Protein AF-A0A3E0BUY8-F1 (afdb_m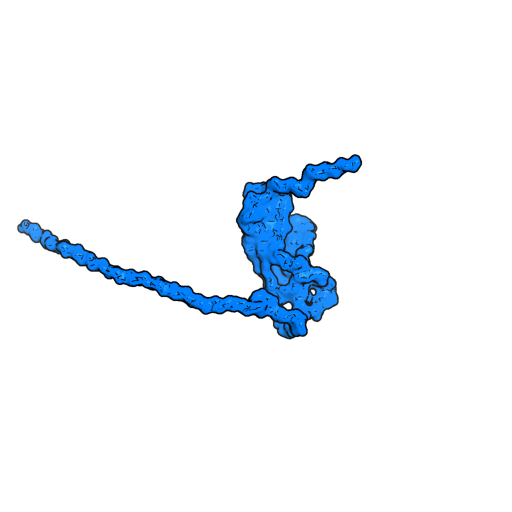onomer_lite)

Radius of gyration: 27.46 Å; chains: 1; bounding box: 89×68×58 Å

Structure (mmCIF, N/CA/C/O backbone):
data_AF-A0A3E0BUY8-F1
#
_entry.id   AF-A0A3E0BUY8-F1
#
loop_
_atom_site.group_PDB
_atom_site.id
_atom_site.type_symbol
_atom_site.label_atom_id
_atom_site.label_alt_id
_atom_site.label_comp_id
_atom_site.label_asym_id
_atom_site.label_entity_id
_atom_site.label_seq_id
_atom_site.pdbx_PDB_ins_code
_atom_site.Cartn_x
_atom_site.Cartn_y
_atom_site.Cartn_z
_atom_site.occupancy
_atom_site.B_iso_or_equiv
_atom_site.auth_seq_id
_atom_site.auth_comp_id
_atom_site.auth_asym_id
_atom_site.auth_atom_id
_atom_site.pdbx_PDB_model_num
ATOM 1 N N . MET A 1 1 ? 69.694 -52.388 9.811 1.00 36.94 1 MET A N 1
ATOM 2 C CA . MET A 1 1 ? 68.953 -51.240 9.252 1.00 36.94 1 MET A CA 1
ATOM 3 C C . MET A 1 1 ? 67.701 -51.808 8.611 1.00 36.94 1 MET A C 1
ATOM 5 O O . MET A 1 1 ? 67.818 -52.485 7.602 1.00 36.94 1 MET A O 1
ATOM 9 N N . ASP A 1 2 ? 66.617 -51.944 9.376 1.00 44.81 2 ASP A N 1
ATOM 10 C CA . ASP A 1 2 ? 65.547 -50.940 9.627 1.00 44.81 2 ASP A CA 1
ATOM 11 C C . ASP A 1 2 ? 64.318 -51.313 8.777 1.00 44.81 2 ASP A C 1
ATOM 13 O O . ASP A 1 2 ? 64.325 -51.128 7.569 1.00 44.81 2 ASP A O 1
ATOM 17 N N . ILE A 1 3 ? 63.408 -52.162 9.277 1.00 44.28 3 ILE A N 1
ATOM 18 C CA . ILE A 1 3 ? 62.171 -51.862 10.041 1.00 44.28 3 ILE A CA 1
ATOM 19 C C . ILE A 1 3 ? 61.278 -50.803 9.363 1.00 44.28 3 ILE A C 1
ATOM 21 O O . ILE A 1 3 ? 61.621 -49.623 9.374 1.00 44.28 3 ILE A O 1
ATOM 25 N N . LYS A 1 4 ? 60.078 -51.219 8.906 1.00 38.75 4 LYS A N 1
ATOM 26 C CA . LYS A 1 4 ? 58.732 -50.743 9.350 1.00 38.75 4 LYS A CA 1
ATOM 27 C C . LYS A 1 4 ? 57.611 -51.345 8.469 1.00 38.75 4 LYS A C 1
ATOM 29 O O . LYS A 1 4 ? 57.604 -51.136 7.266 1.00 38.75 4 LYS A O 1
ATOM 34 N N . HIS A 1 5 ? 56.852 -52.316 9.003 1.00 39.84 5 HIS A N 1
ATOM 35 C CA . HIS 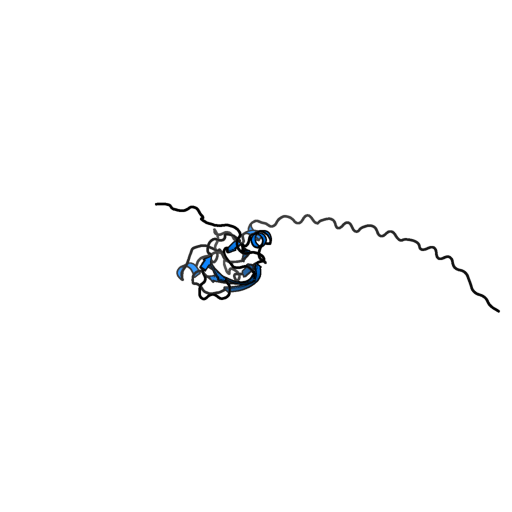A 1 5 ? 55.455 -52.211 9.505 1.00 39.84 5 HIS A CA 1
ATOM 36 C C . HIS A 1 5 ? 54.436 -51.847 8.403 1.00 39.84 5 HIS A C 1
ATOM 38 O O . HIS A 1 5 ? 54.457 -50.742 7.884 1.00 39.84 5 HIS A O 1
ATOM 44 N N . LEU A 1 6 ? 53.665 -52.814 7.885 1.00 45.22 6 LEU A N 1
ATOM 45 C CA . LEU A 1 6 ? 52.342 -53.252 8.378 1.00 45.22 6 LEU A CA 1
ATOM 46 C C . LEU A 1 6 ? 51.338 -52.094 8.497 1.00 45.22 6 LEU A C 1
ATOM 48 O O . LEU A 1 6 ? 51.542 -51.211 9.318 1.00 45.22 6 LEU A O 1
ATOM 52 N N . MET A 1 7 ? 50.238 -52.161 7.736 1.00 36.31 7 MET A N 1
ATOM 53 C CA . MET A 1 7 ? 48.847 -52.167 8.231 1.00 36.31 7 MET A CA 1
ATOM 54 C C . MET A 1 7 ? 47.870 -51.986 7.057 1.00 36.31 7 MET A C 1
ATOM 56 O O . MET A 1 7 ? 47.795 -50.930 6.437 1.00 36.31 7 MET A O 1
ATOM 60 N N . VAL A 1 8 ? 47.101 -53.038 6.768 1.00 42.03 8 VAL A N 1
ATOM 61 C CA . VAL A 1 8 ? 45.884 -52.969 5.952 1.00 42.03 8 VAL A CA 1
ATOM 62 C C . VAL A 1 8 ? 44.790 -52.398 6.851 1.00 42.03 8 VAL A C 1
ATO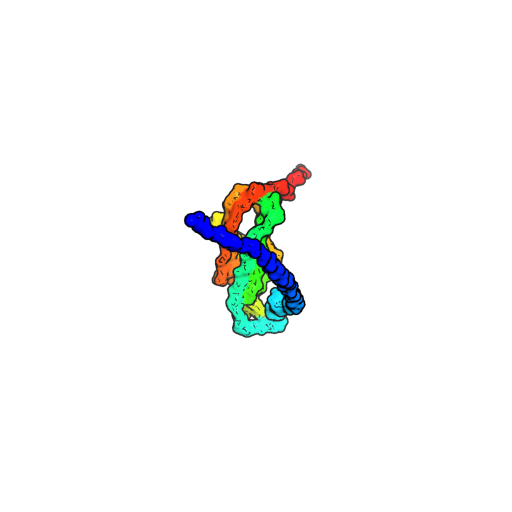M 64 O O . VAL A 1 8 ? 44.411 -53.035 7.832 1.00 42.03 8 VAL A O 1
ATOM 67 N N . ALA A 1 9 ? 44.311 -51.192 6.554 1.00 40.84 9 ALA A N 1
ATOM 68 C CA . ALA A 1 9 ? 43.182 -50.589 7.250 1.00 40.84 9 ALA A CA 1
ATOM 69 C C . ALA A 1 9 ? 41.888 -50.909 6.488 1.00 40.84 9 ALA A C 1
ATOM 71 O O . ALA A 1 9 ? 41.592 -50.315 5.454 1.00 40.84 9 ALA A O 1
ATOM 72 N N . THR A 1 10 ? 41.113 -51.867 6.991 1.00 48.88 10 THR A N 1
ATOM 73 C CA . THR A 1 10 ? 39.717 -52.075 6.593 1.00 48.88 10 THR A CA 1
ATOM 74 C C . THR A 1 10 ? 38.863 -50.954 7.183 1.00 48.88 10 THR A C 1
ATOM 76 O O . THR A 1 10 ? 38.664 -50.901 8.395 1.00 48.88 10 THR A O 1
ATOM 79 N N . ALA A 1 11 ? 38.374 -50.046 6.337 1.00 46.06 11 ALA A N 1
ATOM 80 C CA . ALA A 1 11 ? 37.422 -49.015 6.733 1.00 46.06 11 ALA A CA 1
ATOM 81 C C . ALA A 1 11 ? 36.001 -49.602 6.761 1.00 46.06 11 ALA A C 1
ATOM 83 O O . ALA A 1 11 ? 35.428 -49.933 5.723 1.00 46.06 11 ALA A O 1
ATOM 84 N N . THR A 1 12 ? 35.435 -49.744 7.957 1.00 48.31 12 THR A N 1
ATOM 85 C CA . THR A 1 12 ? 34.037 -50.131 8.163 1.00 48.31 12 THR A CA 1
ATOM 86 C C . THR A 1 12 ? 33.139 -48.936 7.846 1.00 48.31 12 THR A C 1
ATOM 88 O O . THR A 1 12 ? 33.185 -47.920 8.538 1.00 48.31 12 THR A O 1
ATOM 91 N N . VAL A 1 13 ? 32.319 -49.036 6.799 1.00 53.41 13 VAL A N 1
ATOM 92 C CA . VAL A 1 13 ? 31.323 -48.011 6.457 1.00 53.41 13 VAL A CA 1
ATOM 93 C C . VAL A 1 13 ? 30.125 -48.169 7.398 1.00 53.41 13 VAL A C 1
ATOM 95 O O . VAL A 1 13 ? 29.367 -49.130 7.291 1.00 53.41 13 VAL A O 1
ATOM 98 N N . LEU A 1 14 ? 29.959 -47.244 8.346 1.00 50.75 14 LEU A N 1
ATOM 99 C CA . LEU A 1 14 ? 28.754 -47.144 9.173 1.00 50.75 14 LEU A CA 1
ATOM 100 C C . LEU A 1 14 ? 27.635 -46.497 8.346 1.00 50.75 14 LEU A C 1
ATOM 102 O O . LEU A 1 14 ? 27.659 -45.301 8.066 1.00 50.75 14 LEU A O 1
ATOM 106 N N . SER A 1 15 ? 26.657 -47.309 7.947 1.00 54.34 15 SER A N 1
ATOM 107 C CA . SER A 1 15 ? 25.402 -46.866 7.333 1.00 54.34 15 SER A CA 1
ATOM 108 C C . SER A 1 15 ? 24.575 -46.079 8.354 1.00 54.34 15 SER A C 1
ATOM 110 O O . SER A 1 15 ? 23.947 -46.671 9.231 1.00 54.34 15 SER A O 1
ATOM 112 N N . VAL A 1 16 ? 24.549 -44.753 8.231 1.00 67.44 16 VAL A N 1
ATOM 113 C CA . VAL A 1 16 ? 23.602 -43.901 8.962 1.00 67.44 16 VAL A CA 1
ATOM 114 C C . VAL A 1 16 ? 22.240 -44.018 8.264 1.00 67.44 16 VAL A C 1
ATOM 116 O O . VAL A 1 16 ? 22.167 -43.735 7.066 1.00 67.44 16 VAL A O 1
ATOM 119 N N . PRO A 1 17 ? 21.165 -44.458 8.942 1.00 59.66 17 PRO A N 1
ATOM 120 C CA . PRO A 1 17 ? 19.850 -44.506 8.319 1.00 59.66 17 PRO A CA 1
ATOM 121 C C . PRO A 1 17 ? 19.384 -43.079 7.988 1.00 59.66 17 PRO A C 1
ATOM 123 O O . PRO A 1 17 ? 19.664 -42.151 8.753 1.00 59.66 17 PRO A O 1
ATOM 126 N N . PRO A 1 18 ? 18.671 -42.875 6.868 1.00 62.62 18 PRO A N 1
ATOM 127 C CA . PRO A 1 18 ? 18.093 -41.579 6.559 1.00 62.62 18 PRO A CA 1
ATOM 128 C C . PRO A 1 18 ? 17.097 -41.204 7.660 1.00 62.62 18 PRO A C 1
ATOM 130 O O . PRO A 1 18 ? 16.161 -41.947 7.954 1.00 62.62 18 PRO A O 1
ATOM 133 N N . PHE A 1 19 ? 17.308 -40.043 8.277 1.00 62.09 19 PHE A N 1
ATOM 134 C CA . PHE A 1 19 ? 16.335 -39.425 9.166 1.00 62.09 19 PHE A CA 1
ATOM 135 C C . PHE A 1 19 ? 15.138 -38.995 8.311 1.00 62.09 19 PHE A C 1
ATOM 137 O O . PHE A 1 19 ? 15.134 -37.920 7.714 1.00 62.09 19 PHE A O 1
ATOM 144 N N . THR A 1 20 ? 14.137 -39.863 8.181 1.00 58.59 20 THR A N 1
ATOM 145 C CA . THR A 1 20 ? 12.852 -39.495 7.589 1.00 58.59 20 THR A CA 1
ATOM 146 C C . THR A 1 20 ? 12.141 -38.582 8.578 1.00 58.59 20 THR A C 1
ATOM 148 O O . THR A 1 20 ? 11.503 -39.052 9.521 1.00 58.59 20 THR A O 1
ATOM 151 N N . ALA A 1 21 ? 12.283 -37.269 8.398 1.00 62.41 21 ALA A N 1
ATOM 152 C CA . ALA A 1 21 ? 11.431 -36.308 9.076 1.00 62.41 21 ALA A CA 1
ATOM 153 C C . ALA A 1 21 ? 9.987 -36.566 8.620 1.00 62.41 21 ALA A C 1
ATO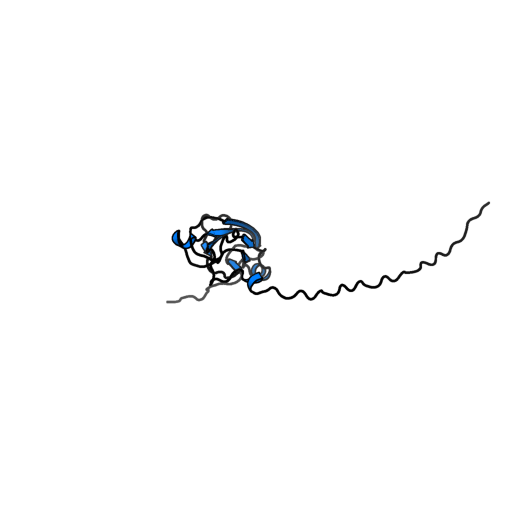M 155 O O . ALA A 1 21 ? 9.631 -36.299 7.473 1.00 62.41 21 ALA A O 1
ATOM 156 N N . SER A 1 22 ? 9.173 -37.143 9.505 1.00 64.19 22 SER A N 1
ATOM 157 C CA . SER A 1 22 ? 7.726 -37.202 9.319 1.00 64.19 22 SER A CA 1
ATOM 158 C C . SER A 1 22 ? 7.234 -35.766 9.195 1.00 64.19 22 SER A C 1
ATOM 160 O O . SER A 1 22 ? 7.442 -34.974 10.116 1.00 64.19 22 SER A O 1
ATOM 162 N N . ALA A 1 23 ? 6.611 -35.417 8.069 1.00 65.00 23 ALA A N 1
ATOM 163 C CA . ALA A 1 23 ? 5.871 -34.171 7.968 1.00 65.00 23 ALA A CA 1
ATOM 164 C C . ALA A 1 23 ? 4.824 -34.189 9.088 1.00 65.00 23 ALA A C 1
ATOM 166 O O . ALA A 1 23 ? 3.963 -35.065 9.124 1.00 65.00 23 ALA A O 1
ATOM 167 N N . ALA A 1 24 ? 4.968 -33.305 10.072 1.00 62.44 24 ALA A N 1
ATOM 168 C CA . ALA A 1 24 ? 3.916 -33.097 11.047 1.00 62.44 24 ALA A CA 1
ATOM 169 C C . ALA A 1 24 ? 2.704 -32.554 10.281 1.00 62.44 24 ALA A C 1
ATOM 171 O O . ALA A 1 24 ? 2.834 -31.546 9.584 1.00 62.44 24 ALA A O 1
ATOM 172 N N . ASP A 1 25 ? 1.553 -33.216 10.395 1.00 69.12 25 ASP A N 1
ATOM 173 C CA . ASP A 1 25 ? 0.280 -32.700 9.895 1.00 69.12 25 ASP A CA 1
ATOM 174 C C . ASP A 1 25 ? -0.068 -31.420 10.669 1.00 69.12 25 ASP A C 1
ATOM 176 O O . ASP A 1 25 ? -0.688 -31.444 11.734 1.00 69.12 25 ASP A O 1
ATOM 180 N N . VAL A 1 26 ? 0.384 -30.273 10.161 1.00 80.88 26 VAL A N 1
ATOM 181 C CA . VAL A 1 26 ? -0.028 -28.966 10.669 1.00 80.88 26 VAL A CA 1
ATOM 182 C C . VAL A 1 26 ? -1.443 -28.724 10.161 1.00 80.88 26 VAL A C 1
ATOM 184 O O . VAL A 1 26 ? -1.662 -28.567 8.960 1.00 80.88 26 VAL A O 1
ATOM 187 N N . ALA A 1 27 ? -2.412 -28.704 11.077 1.00 86.06 27 ALA A N 1
ATOM 188 C CA . ALA A 1 27 ? -3.786 -28.349 10.744 1.00 86.06 27 ALA A CA 1
ATOM 189 C C . ALA A 1 27 ? -3.822 -26.986 10.021 1.00 86.06 27 ALA A C 1
ATOM 191 O O . ALA A 1 27 ? -3.097 -26.066 10.421 1.00 86.06 27 ALA A O 1
ATOM 192 N N . PRO A 1 28 ? -4.656 -26.826 8.976 1.00 90.62 28 PRO A N 1
ATOM 193 C CA . PRO A 1 28 ? -4.731 -25.572 8.245 1.00 90.62 28 PRO A CA 1
ATOM 194 C C . PRO A 1 28 ? -5.155 -24.425 9.178 1.00 90.62 28 PRO A C 1
ATOM 196 O O . PRO A 1 28 ? -5.905 -24.640 10.139 1.00 90.62 28 PRO A O 1
ATOM 199 N N . PRO A 1 29 ? -4.701 -23.190 8.911 1.00 92.88 29 PRO A N 1
ATOM 200 C CA . PRO A 1 29 ? -5.042 -22.044 9.739 1.00 92.88 29 PRO A CA 1
ATOM 201 C C . PRO A 1 29 ? -6.556 -21.795 9.743 1.00 92.88 29 PRO A C 1
ATOM 203 O O . PRO A 1 29 ? -7.233 -21.899 8.721 1.00 92.88 29 PRO A O 1
ATOM 206 N N . SER A 1 30 ? -7.096 -21.435 10.910 1.00 93.38 30 SER A N 1
ATOM 207 C CA . SER A 1 30 ? -8.521 -21.110 11.047 1.00 93.38 30 SER A CA 1
ATOM 208 C C . SER A 1 30 ? -8.911 -19.858 10.251 1.00 93.38 30 SER A C 1
ATOM 210 O O . SER A 1 30 ? -8.086 -18.974 10.009 1.00 93.38 30 SER A O 1
ATOM 212 N N . ALA A 1 31 ? -10.204 -19.707 9.945 1.00 90.81 31 ALA A N 1
ATOM 213 C CA . ALA A 1 31 ? -10.723 -18.492 9.314 1.00 90.81 31 ALA A CA 1
ATOM 214 C C . ALA A 1 31 ? -10.361 -17.222 10.104 1.00 90.81 31 ALA A C 1
ATOM 216 O O . ALA A 1 31 ? -9.989 -16.223 9.502 1.00 90.81 31 ALA A O 1
ATOM 217 N N . LYS A 1 32 ? -10.388 -17.271 11.444 1.00 89.31 32 LYS A N 1
ATOM 218 C CA . LYS A 1 32 ? -9.965 -16.155 12.306 1.00 89.31 32 LYS A CA 1
ATOM 219 C C . LYS A 1 32 ? -8.471 -15.850 12.173 1.00 89.31 32 LYS A C 1
ATOM 221 O O . LYS A 1 32 ? -8.092 -14.687 12.216 1.00 89.31 32 LYS A O 1
ATOM 226 N N . ALA A 1 33 ? -7.628 -16.870 12.012 1.00 88.19 33 ALA A N 1
ATOM 227 C CA . ALA A 1 33 ? -6.191 -16.675 11.827 1.00 88.19 33 ALA A CA 1
ATOM 228 C C . ALA A 1 33 ? -5.869 -15.996 10.486 1.00 88.19 33 ALA A C 1
ATOM 230 O O . ALA A 1 33 ? -4.934 -15.208 10.420 1.00 88.19 33 ALA A O 1
ATOM 231 N N . ILE A 1 34 ? -6.663 -16.262 9.443 1.00 88.31 34 ILE A N 1
ATOM 232 C CA . ILE A 1 34 ? -6.473 -15.669 8.110 1.00 88.31 34 ILE A CA 1
ATOM 233 C C . ILE A 1 34 ? -7.168 -14.313 7.969 1.00 88.31 34 ILE A C 1
ATOM 235 O O . ILE A 1 34 ? -6.593 -13.362 7.452 1.00 88.31 34 ILE A O 1
ATOM 239 N N . ARG A 1 35 ? -8.424 -14.214 8.409 1.00 85.69 35 ARG A N 1
ATOM 240 C CA . ARG A 1 35 ? -9.274 -13.034 8.208 1.00 85.69 35 ARG A CA 1
ATOM 241 C C . ARG A 1 35 ? -9.230 -12.058 9.380 1.00 85.69 35 ARG A C 1
ATOM 243 O O . ARG A 1 35 ? -9.705 -10.938 9.229 1.00 85.69 35 ARG A O 1
ATOM 250 N N . GLY A 1 36 ? -8.713 -12.440 10.544 1.00 87.06 36 GLY A N 1
ATOM 251 C CA . GLY A 1 36 ? -8.813 -11.649 11.774 1.00 87.06 36 GLY A CA 1
ATOM 252 C C . GLY A 1 36 ? -10.194 -11.731 12.441 1.00 87.06 36 GLY A C 1
ATOM 253 O O . GLY A 1 36 ? -10.957 -12.675 12.226 1.00 87.06 36 GLY A O 1
ATOM 254 N N . ALA A 1 37 ? -10.514 -10.746 13.285 1.00 87.62 37 ALA A N 1
ATOM 255 C CA . ALA A 1 37 ? -11.786 -10.679 14.010 1.00 87.62 37 ALA A CA 1
ATOM 256 C C . ALA A 1 37 ? -12.996 -10.444 13.081 1.00 87.62 37 ALA A C 1
ATOM 258 O O . ALA A 1 37 ? -12.882 -9.774 12.054 1.00 87.62 37 ALA A O 1
ATOM 259 N N . SER A 1 38 ? -14.158 -10.989 13.456 1.00 88.75 38 SER A N 1
ATOM 260 C CA . SER A 1 38 ? -15.418 -10.800 12.723 1.00 88.75 38 SER A CA 1
ATOM 261 C C . SER A 1 38 ? -15.850 -9.332 12.728 1.00 88.75 38 SER A C 1
ATOM 263 O O . SER A 1 38 ? -15.718 -8.666 13.746 1.00 88.75 38 SER A O 1
ATOM 265 N N . THR A 1 39 ? -16.421 -8.845 11.626 1.00 89.69 39 THR A N 1
ATOM 266 C CA . THR A 1 39 ? -16.977 -7.483 11.536 1.00 89.69 39 THR A CA 1
ATOM 267 C C . THR A 1 39 ? -18.301 -7.312 12.283 1.00 89.69 39 THR A C 1
ATOM 269 O O . THR A 1 39 ? -18.749 -6.187 12.464 1.00 89.69 39 THR A O 1
ATOM 272 N N . TYR A 1 40 ? -18.936 -8.401 12.726 1.00 92.56 40 TYR A N 1
ATOM 273 C CA . TYR A 1 40 ? -20.195 -8.345 13.483 1.00 92.56 40 TYR A CA 1
ATOM 274 C C . TYR A 1 40 ? -20.020 -7.979 14.959 1.00 92.56 40 TYR A C 1
ATOM 276 O O . TYR A 1 40 ? -21.012 -7.753 15.647 1.00 92.56 40 TYR A O 1
ATOM 284 N N . VAL A 1 41 ? -18.785 -7.976 15.462 1.00 92.06 41 VAL A N 1
ATOM 285 C CA . VAL A 1 41 ? -18.479 -7.710 16.868 1.00 92.06 41 VAL A CA 1
ATOM 286 C C . VAL A 1 41 ? -17.391 -6.653 16.923 1.00 92.06 41 VAL A C 1
ATOM 288 O O . VAL A 1 41 ? -16.379 -6.765 16.233 1.00 92.06 41 VAL A O 1
ATOM 291 N N . GLU A 1 42 ? -17.604 -5.637 17.751 1.00 94.25 42 GLU A N 1
ATOM 292 C CA . GLU A 1 42 ? -16.599 -4.619 18.024 1.00 94.25 42 GLU A CA 1
ATOM 293 C C . GLU A 1 42 ? -15.312 -5.260 18.567 1.00 94.25 42 GLU A C 1
ATOM 295 O O . GLU A 1 42 ? -15.333 -6.117 19.452 1.00 94.25 42 GLU A O 1
ATOM 300 N N . VAL A 1 43 ? -14.175 -4.845 18.014 1.00 94.38 43 VAL A N 1
ATOM 301 C CA . VAL A 1 43 ? -12.850 -5.254 18.479 1.00 94.38 43 VAL A CA 1
ATOM 302 C C . VAL A 1 43 ? -12.362 -4.242 19.505 1.00 94.38 43 VAL A C 1
ATOM 304 O O . VAL A 1 43 ? -11.773 -3.214 19.167 1.00 94.38 43 VAL A O 1
ATOM 307 N N . GLU A 1 44 ? -12.611 -4.535 20.776 1.00 92.19 44 GLU A N 1
ATOM 308 C CA . GLU A 1 44 ? -12.076 -3.742 21.878 1.00 92.19 44 GLU A CA 1
ATOM 309 C C . GLU A 1 44 ? -10.544 -3.823 21.912 1.00 92.19 44 GLU A C 1
ATOM 311 O O . GLU A 1 44 ? -9.960 -4.899 21.766 1.00 92.19 44 GLU A O 1
ATOM 316 N N . ASN A 1 45 ? -9.884 -2.681 22.138 1.00 91.94 45 ASN A N 1
ATOM 317 C CA . ASN A 1 45 ? -8.421 -2.578 22.208 1.00 91.94 45 ASN A CA 1
ATOM 318 C C . ASN A 1 45 ? -7.710 -3.204 20.993 1.00 91.94 45 ASN A C 1
ATOM 320 O O . ASN A 1 45 ? -6.683 -3.870 21.142 1.00 91.94 45 ASN A O 1
ATOM 324 N N . GLU A 1 46 ? -8.266 -2.998 19.791 1.00 93.88 46 GLU A N 1
ATOM 325 C CA . GLU A 1 46 ? -7.709 -3.544 18.554 1.00 93.88 46 GLU A CA 1
ATOM 326 C C . GLU A 1 46 ? -6.207 -3.220 18.431 1.00 93.88 46 GLU A C 1
ATOM 328 O O . GLU A 1 46 ? -5.831 -2.038 18.527 1.00 93.88 46 GLU A O 1
ATOM 333 N N . PRO A 1 47 ? -5.343 -4.232 18.198 1.00 94.75 47 PRO A N 1
ATOM 334 C CA . PRO A 1 47 ? -3.906 -4.019 18.105 1.00 94.75 47 PRO A CA 1
ATOM 335 C C . PRO A 1 47 ? -3.521 -3.000 17.015 1.00 94.75 47 PRO A C 1
ATOM 337 O O . PRO A 1 47 ? -4.327 -2.655 16.142 1.00 94.75 47 PRO A O 1
ATOM 340 N N . PRO A 1 48 ? -2.278 -2.490 17.030 1.00 96.44 48 PRO A N 1
ATOM 341 C CA . PRO A 1 48 ? -1.809 -1.584 15.989 1.00 96.44 48 PRO A CA 1
ATOM 342 C C . PRO A 1 48 ? -1.915 -2.215 14.589 1.00 96.44 48 PRO A C 1
ATOM 344 O O . PRO A 1 48 ? -1.632 -3.414 14.450 1.00 96.44 48 PRO A O 1
ATOM 347 N N . PRO A 1 49 ? -2.289 -1.438 13.553 1.00 97.38 49 PRO A N 1
ATOM 348 C CA . PRO A 1 49 ? -2.294 -1.924 12.182 1.00 97.38 49 PRO A CA 1
ATOM 349 C C . PRO A 1 49 ? -0.882 -2.298 11.751 1.00 97.38 49 PRO A C 1
ATOM 351 O O . PRO A 1 49 ? 0.079 -1.652 12.175 1.00 97.38 49 PRO A O 1
ATOM 354 N N . LYS A 1 50 ? -0.759 -3.316 10.903 1.00 97.44 50 LYS A N 1
ATOM 355 C CA . LYS A 1 50 ? 0.525 -3.708 10.313 1.00 97.44 50 LYS A CA 1
ATOM 356 C C . LYS A 1 50 ? 0.383 -3.914 8.823 1.00 97.44 50 LYS A C 1
ATOM 358 O O . LYS A 1 50 ? -0.580 -4.542 8.386 1.00 97.44 50 LYS A O 1
ATOM 363 N N . LEU A 1 51 ? 1.371 -3.442 8.079 1.00 98.44 51 LEU A N 1
ATOM 364 C CA . LEU A 1 51 ? 1.488 -3.624 6.643 1.00 98.44 51 LEU A CA 1
ATOM 365 C C . LEU A 1 51 ? 2.610 -4.616 6.329 1.00 98.44 51 LEU A C 1
ATOM 367 O O . LEU A 1 51 ? 3.759 -4.433 6.734 1.00 98.44 51 LEU A O 1
ATOM 371 N N . PHE A 1 52 ? 2.284 -5.634 5.542 1.00 98.12 52 PHE A N 1
ATOM 372 C CA . PHE A 1 52 ? 3.251 -6.550 4.948 1.00 98.12 52 PHE A CA 1
ATOM 373 C C . PHE A 1 52 ? 3.176 -6.399 3.435 1.00 98.12 52 PHE A C 1
ATOM 375 O O . PHE A 1 52 ? 2.079 -6.355 2.880 1.00 98.12 52 PHE A O 1
ATOM 382 N N . VAL A 1 53 ? 4.338 -6.298 2.800 1.00 98.50 53 VAL A N 1
ATOM 383 C CA . VAL A 1 53 ? 4.484 -6.167 1.350 1.00 98.50 53 VAL A CA 1
ATOM 384 C C . VAL A 1 53 ? 5.595 -7.100 0.905 1.00 98.50 53 VAL A C 1
ATOM 386 O O . VAL A 1 53 ? 6.638 -7.167 1.562 1.00 98.50 53 VAL A O 1
ATOM 389 N N . ASP A 1 54 ? 5.356 -7.808 -0.187 1.00 98.62 54 ASP A N 1
ATOM 390 C CA . ASP A 1 54 ? 6.321 -8.734 -0.763 1.00 98.62 54 ASP A CA 1
ATOM 391 C C . ASP A 1 54 ? 7.109 -8.067 -1.902 1.00 98.62 54 ASP A C 1
ATOM 393 O O . ASP A 1 54 ? 6.878 -6.911 -2.271 1.00 98.62 54 ASP A O 1
ATOM 397 N N . ALA A 1 55 ? 8.087 -8.788 -2.453 1.00 98.56 55 ALA A N 1
ATOM 398 C CA . ALA A 1 55 ? 8.714 -8.385 -3.707 1.00 98.56 55 ALA A CA 1
ATOM 399 C C . ALA A 1 55 ? 7.703 -8.496 -4.869 1.00 98.56 55 ALA A C 1
ATOM 401 O O . ALA A 1 55 ? 6.742 -9.265 -4.763 1.00 98.56 55 ALA A O 1
ATOM 402 N N . PRO A 1 56 ? 7.907 -7.775 -5.988 1.00 98.56 56 PRO A N 1
ATOM 403 C CA . PRO A 1 56 ? 7.038 -7.929 -7.143 1.00 98.56 56 PRO A CA 1
ATOM 404 C C . PRO A 1 56 ? 7.055 -9.361 -7.687 1.00 98.56 56 PRO A C 1
ATOM 406 O O . PRO A 1 56 ? 8.109 -10.004 -7.727 1.00 98.56 56 PRO A O 1
ATOM 409 N N . LEU A 1 57 ? 5.898 -9.836 -8.143 1.00 98.44 57 LEU A N 1
ATOM 410 C CA . LEU A 1 57 ? 5.748 -11.158 -8.740 1.00 98.44 57 LEU A CA 1
ATOM 411 C C . LEU A 1 57 ? 6.564 -11.261 -10.044 1.00 98.44 57 LEU A C 1
ATOM 413 O O . LEU A 1 57 ? 6.404 -10.405 -10.926 1.00 98.44 57 LEU A O 1
ATOM 417 N N . PRO A 1 58 ? 7.408 -12.299 -10.210 1.00 97.81 58 PRO A N 1
ATOM 418 C CA . PRO A 1 58 ? 8.192 -12.502 -11.428 1.00 97.81 58 PRO A CA 1
ATOM 419 C C . PRO A 1 58 ? 7.346 -12.565 -12.706 1.00 97.81 58 PRO A C 1
ATOM 421 O O . PRO A 1 58 ? 7.789 -12.105 -13.756 1.00 97.81 58 PRO A O 1
ATOM 424 N N . GLU A 1 59 ? 6.129 -13.106 -12.615 1.00 96.12 59 GLU A N 1
ATOM 425 C CA . GLU A 1 59 ? 5.191 -13.261 -13.727 1.00 96.12 59 GLU A CA 1
ATOM 426 C C . GLU A 1 59 ? 4.787 -11.911 -14.324 1.00 96.12 59 GLU A C 1
ATOM 428 O O . GLU A 1 59 ? 4.758 -11.766 -15.544 1.00 96.12 59 GLU A O 1
ATOM 433 N N . GLY A 1 60 ? 4.528 -10.911 -13.474 1.00 96.44 60 GLY A N 1
ATOM 434 C CA . GLY A 1 60 ? 4.241 -9.550 -13.922 1.00 96.44 60 GLY A CA 1
ATOM 435 C C . GLY A 1 60 ? 5.482 -8.899 -14.527 1.00 96.44 60 GLY A C 1
ATOM 436 O O . GLY A 1 60 ? 5.432 -8.353 -15.633 1.00 96.44 60 GLY A O 1
ATOM 437 N N . LEU A 1 61 ? 6.627 -9.002 -13.837 1.00 97.25 61 LEU A N 1
ATOM 438 C CA . LEU A 1 61 ? 7.870 -8.368 -14.287 1.00 97.25 61 LEU A CA 1
ATOM 439 C C . LEU A 1 61 ? 8.289 -8.854 -15.682 1.00 97.25 61 LEU A C 1
ATOM 441 O O . LEU A 1 61 ? 8.805 -8.066 -16.474 1.00 97.25 61 LEU A O 1
ATOM 445 N N . ALA A 1 62 ? 8.037 -10.127 -16.001 1.00 96.00 62 ALA A N 1
ATOM 446 C CA . ALA A 1 62 ? 8.335 -10.726 -17.300 1.00 96.00 62 ALA A CA 1
ATOM 447 C C . ALA A 1 62 ? 7.564 -10.091 -18.476 1.00 96.00 62 ALA A C 1
ATOM 449 O O . ALA A 1 62 ? 8.017 -10.193 -19.616 1.00 96.00 62 ALA A O 1
ATOM 450 N N . ILE A 1 63 ? 6.435 -9.424 -18.210 1.00 95.19 63 ILE A N 1
ATOM 451 C CA . ILE A 1 63 ? 5.586 -8.763 -19.217 1.00 95.19 63 ILE A CA 1
ATOM 452 C C . ILE A 1 63 ? 5.563 -7.231 -19.083 1.00 95.19 63 ILE A C 1
ATOM 454 O O . ILE A 1 63 ? 4.798 -6.557 -19.776 1.00 95.19 63 ILE A O 1
ATOM 458 N N . GLY A 1 64 ? 6.408 -6.671 -18.213 1.00 96.12 64 GLY A N 1
ATOM 459 C CA . GLY A 1 64 ? 6.495 -5.227 -17.982 1.00 96.12 64 GLY A CA 1
ATOM 460 C C . GLY A 1 64 ? 5.388 -4.670 -17.082 1.00 96.12 64 GLY A C 1
ATOM 461 O O . GLY A 1 64 ? 5.060 -3.486 -17.167 1.00 96.12 64 GLY A O 1
ATOM 462 N N . VAL A 1 65 ? 4.808 -5.517 -16.228 1.00 97.12 65 VAL A N 1
ATOM 463 C CA . VAL A 1 65 ? 3.807 -5.151 -15.217 1.00 97.12 65 VAL A CA 1
ATOM 464 C C . VAL A 1 65 ? 4.386 -5.397 -13.823 1.00 97.12 65 VAL A C 1
ATOM 466 O O . VAL A 1 65 ? 5.186 -6.303 -13.608 1.00 97.12 65 VAL A O 1
ATOM 469 N N . VAL A 1 66 ? 4.014 -4.586 -12.843 1.00 98.19 66 VAL A N 1
ATOM 470 C CA . VAL A 1 66 ? 4.481 -4.720 -11.464 1.00 98.19 66 VAL A CA 1
ATOM 471 C C . VAL A 1 66 ? 3.302 -5.116 -10.594 1.00 98.19 66 VAL A C 1
ATOM 473 O O . VAL A 1 66 ? 2.408 -4.313 -10.341 1.00 98.19 66 VAL A O 1
ATOM 476 N N . TRP A 1 67 ? 3.335 -6.354 -10.108 1.00 98.50 67 TRP A N 1
ATOM 477 C CA . TRP A 1 67 ? 2.3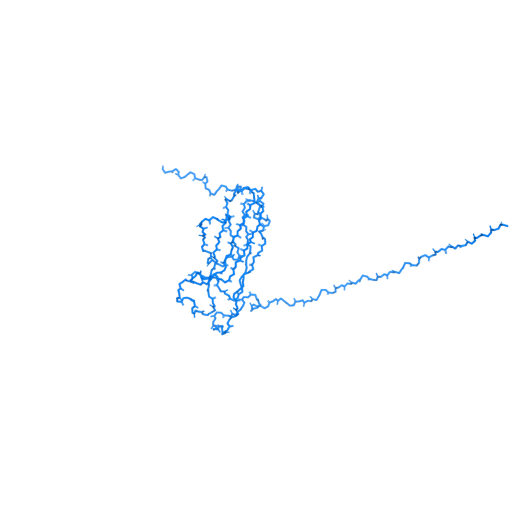61 -6.884 -9.160 1.00 98.50 67 TRP A CA 1
ATOM 478 C C . TRP A 1 67 ? 3.012 -7.075 -7.801 1.00 98.50 67 TRP A C 1
ATOM 480 O O . TRP A 1 67 ? 3.856 -7.952 -7.646 1.00 98.50 67 TRP A O 1
ATOM 490 N N . ILE A 1 68 ? 2.638 -6.258 -6.819 1.00 98.75 68 ILE A N 1
ATOM 491 C CA . ILE A 1 68 ? 3.172 -6.333 -5.452 1.00 98.75 68 ILE A CA 1
ATOM 492 C C . ILE A 1 68 ? 2.066 -6.820 -4.529 1.00 98.75 68 ILE A C 1
ATOM 494 O O . ILE A 1 68 ? 1.095 -6.099 -4.283 1.00 98.75 68 ILE A O 1
ATOM 498 N N . GLN A 1 69 ? 2.219 -8.033 -4.001 1.00 98.50 69 GLN A N 1
ATOM 499 C CA . GLN A 1 69 ? 1.282 -8.553 -3.015 1.00 98.50 69 GLN A CA 1
ATOM 500 C C . GLN A 1 69 ? 1.462 -7.850 -1.672 1.00 98.50 69 GLN A C 1
ATOM 502 O O . GLN A 1 69 ? 2.573 -7.529 -1.239 1.00 98.50 69 GLN A O 1
ATOM 507 N N . TYR A 1 70 ? 0.337 -7.623 -1.006 1.00 98.25 70 TYR A N 1
ATOM 508 C CA . TYR A 1 70 ? 0.286 -7.076 0.331 1.00 98.25 70 TYR A CA 1
ATOM 509 C C . TYR A 1 70 ? -0.763 -7.785 1.179 1.00 98.25 70 TYR A C 1
ATOM 511 O O . TYR A 1 70 ? -1.725 -8.396 0.705 1.00 98.25 70 TYR A O 1
ATOM 519 N N . ARG A 1 71 ? -0.597 -7.641 2.487 1.00 96.44 71 ARG A N 1
ATOM 520 C CA . ARG A 1 71 ? -1.638 -7.946 3.464 1.00 96.44 71 ARG A CA 1
ATOM 521 C C . ARG A 1 71 ? -1.574 -6.950 4.606 1.00 96.44 71 ARG A C 1
ATOM 523 O O . ARG A 1 71 ? -0.502 -6.449 4.957 1.00 96.44 71 ARG A O 1
ATOM 530 N N . VAL A 1 72 ? -2.727 -6.716 5.215 1.00 96.19 72 VAL A N 1
ATOM 531 C CA . VAL A 1 72 ? -2.859 -5.852 6.384 1.00 96.19 72 VAL A CA 1
ATOM 532 C C . VAL A 1 72 ? -3.416 -6.648 7.556 1.00 96.19 72 VAL A C 1
ATOM 534 O O . VAL A 1 72 ? -4.320 -7.466 7.401 1.00 96.19 72 VAL A O 1
ATOM 537 N N . GLU A 1 73 ? -2.862 -6.414 8.742 1.00 95.12 73 GLU A N 1
ATOM 538 C CA . GLU A 1 73 ? -3.416 -6.902 10.007 1.00 95.12 73 GLU A CA 1
ATOM 539 C C . GLU A 1 73 ? -4.017 -5.740 10.802 1.00 95.12 73 GLU A C 1
ATOM 541 O O . GLU A 1 73 ? -3.494 -4.627 10.762 1.00 95.12 73 GLU A O 1
ATOM 546 N N . ASN A 1 74 ? -5.076 -6.017 11.574 1.00 95.31 74 ASN A N 1
ATOM 547 C CA . ASN A 1 74 ? -5.725 -5.073 12.506 1.00 95.31 74 ASN A CA 1
ATOM 548 C C . ASN A 1 74 ? -6.222 -3.765 11.851 1.00 95.31 74 ASN A C 1
ATOM 550 O O . ASN A 1 74 ? -6.181 -2.685 12.455 1.00 95.31 74 ASN A O 1
ATOM 554 N N . LEU A 1 75 ? -6.616 -3.867 10.577 1.00 96.00 75 LEU A N 1
ATOM 555 C CA . LEU A 1 75 ? -7.289 -2.836 9.793 1.00 96.00 75 LEU A CA 1
ATOM 556 C C . LEU A 1 75 ? -7.993 -3.483 8.588 1.00 96.00 75 LEU A C 1
ATOM 558 O O . LEU A 1 75 ? -7.521 -4.482 8.044 1.00 96.00 75 LEU A O 1
ATOM 562 N N . ARG A 1 76 ? -9.132 -2.918 8.176 1.00 95.50 76 ARG A N 1
ATOM 563 C CA . ARG A 1 76 ? -9.882 -3.282 6.964 1.00 95.50 76 ARG A CA 1
ATOM 564 C C . ARG A 1 76 ? -9.693 -2.226 5.883 1.00 95.50 76 ARG A C 1
ATOM 566 O O . ARG A 1 76 ? -9.966 -1.051 6.132 1.00 95.50 76 ARG A O 1
ATOM 573 N N . ILE A 1 77 ? -9.229 -2.643 4.707 1.00 97.31 77 ILE A N 1
ATOM 574 C CA . ILE A 1 77 ? -9.124 -1.754 3.551 1.00 97.31 77 ILE A CA 1
ATOM 575 C C . ILE A 1 77 ? -10.502 -1.663 2.904 1.00 97.31 77 ILE A C 1
ATOM 577 O O . ILE A 1 77 ? -11.035 -2.660 2.430 1.00 97.31 77 ILE A O 1
ATOM 581 N N . VAL A 1 78 ? -11.108 -0.479 2.954 1.00 96.25 78 VAL A N 1
ATOM 582 C CA . VAL A 1 78 ? -12.440 -0.214 2.393 1.00 96.25 78 VAL A CA 1
ATOM 583 C C . VAL A 1 78 ? -12.534 1.243 1.936 1.00 96.25 78 VAL A C 1
ATOM 585 O O . VAL A 1 78 ? -11.866 2.101 2.516 1.00 96.25 78 VAL A O 1
ATOM 588 N N . PRO A 1 79 ? -13.395 1.579 0.958 1.00 97.19 79 PRO A N 1
ATOM 589 C CA . PRO A 1 79 ? -13.568 2.950 0.476 1.00 97.19 79 PRO A CA 1
ATOM 590 C C . PRO A 1 79 ? -14.445 3.794 1.424 1.00 97.19 79 PRO A C 1
ATOM 592 O O . PRO A 1 79 ? -15.466 4.353 1.025 1.00 97.19 79 PRO A O 1
ATOM 595 N N . VAL A 1 80 ? -14.064 3.873 2.702 1.00 96.81 80 VAL A N 1
ATOM 596 C CA . VAL A 1 80 ? -14.748 4.651 3.746 1.00 96.81 80 VAL A CA 1
ATOM 597 C C . VAL A 1 80 ? -13.757 5.638 4.357 1.00 96.81 80 VAL A C 1
ATOM 599 O O . VAL A 1 80 ? -12.803 5.243 5.024 1.00 96.81 80 VAL A O 1
ATOM 602 N N . PHE A 1 81 ? -14.002 6.931 4.146 1.00 97.81 81 PHE A N 1
ATOM 603 C CA . PHE A 1 81 ? -13.037 7.998 4.419 1.00 97.81 81 PHE A CA 1
ATOM 604 C C . PHE A 1 81 ? -13.571 9.057 5.397 1.00 97.81 81 PHE A C 1
ATOM 606 O O . PHE A 1 81 ? -14.771 9.170 5.650 1.00 97.81 81 PHE A O 1
ATOM 613 N N . GLY A 1 82 ? -12.657 9.881 5.912 1.00 97.81 82 GLY A N 1
ATOM 614 C CA . GLY A 1 82 ? -12.930 11.055 6.738 1.00 97.81 82 GLY A CA 1
ATOM 615 C C . GLY A 1 82 ? -12.841 10.810 8.246 1.00 97.81 82 GLY A C 1
ATOM 616 O O . GLY A 1 82 ? -12.777 9.685 8.739 1.00 97.81 82 GLY A O 1
ATOM 617 N N . ALA A 1 83 ? -12.856 11.902 9.015 1.00 97.75 83 ALA A N 1
ATOM 618 C CA . ALA A 1 83 ? -12.660 11.865 10.465 1.00 97.75 83 ALA A CA 1
ATOM 619 C C . ALA A 1 83 ? -13.690 10.991 11.206 1.00 97.75 83 ALA A C 1
ATOM 621 O O . ALA A 1 83 ? -13.338 10.332 12.184 1.00 97.75 83 ALA A O 1
ATOM 622 N N . GLY A 1 84 ? -14.944 10.938 10.745 1.00 97.94 84 GLY A N 1
ATOM 623 C CA . GLY A 1 84 ? -15.982 10.090 11.347 1.00 97.94 84 GLY A CA 1
ATOM 624 C C . GLY A 1 84 ? -15.647 8.597 11.278 1.00 97.94 84 GLY A C 1
ATOM 625 O O . GLY A 1 84 ? -15.844 7.878 12.255 1.00 97.94 84 GLY A O 1
ATOM 626 N N . ALA A 1 85 ? -15.045 8.160 10.170 1.00 97.81 85 ALA A N 1
ATOM 627 C CA . ALA A 1 85 ? -14.646 6.774 9.950 1.00 97.81 85 ALA A CA 1
ATOM 628 C C . ALA A 1 85 ? -13.497 6.323 10.869 1.00 97.81 85 ALA A C 1
ATOM 630 O O . ALA A 1 85 ? -13.309 5.133 11.083 1.00 97.81 85 ALA A O 1
ATOM 631 N N . THR A 1 86 ? -12.767 7.248 11.502 1.00 97.19 86 THR A N 1
ATOM 632 C CA . THR A 1 86 ? -11.715 6.893 12.477 1.00 97.19 86 THR A CA 1
ATOM 633 C C . THR A 1 86 ? -12.253 6.274 13.773 1.00 97.19 86 THR A C 1
ATOM 635 O O . THR A 1 86 ? -11.467 5.797 14.588 1.00 97.19 86 THR A O 1
ATOM 638 N N . LYS A 1 87 ? -13.579 6.290 13.966 1.00 95.88 87 LYS A N 1
ATOM 639 C CA . LYS A 1 87 ? -14.271 5.810 15.169 1.00 95.88 87 LYS A CA 1
ATOM 640 C C . LYS A 1 87 ? -14.952 4.449 14.994 1.00 95.88 87 LYS A C 1
ATOM 642 O O . LYS A 1 87 ? -15.588 3.987 15.933 1.00 95.88 87 LYS A O 1
ATOM 647 N N . VAL A 1 88 ? -14.895 3.846 13.805 1.00 95.19 88 VAL A N 1
ATOM 648 C CA . VAL A 1 88 ? -15.567 2.563 13.539 1.00 95.19 88 VAL A CA 1
ATOM 649 C C . VAL A 1 88 ? -14.714 1.382 14.000 1.00 95.19 88 VAL A C 1
ATOM 651 O O . VAL A 1 88 ? -13.489 1.488 14.089 1.00 95.19 88 VAL A O 1
ATOM 654 N N . SER A 1 89 ? -15.375 0.252 14.252 1.00 94.81 89 SER A N 1
ATOM 655 C CA . SER A 1 89 ? -14.739 -1.020 14.586 1.00 94.81 89 SER A CA 1
ATOM 656 C C . SER A 1 89 ? -15.320 -2.155 13.727 1.00 94.81 89 SER A C 1
ATOM 658 O O . SER A 1 89 ? -16.541 -2.194 13.553 1.00 94.81 89 SER A O 1
ATOM 660 N N . PRO A 1 90 ? -14.494 -3.079 13.195 1.00 94.69 90 PRO A N 1
ATOM 661 C CA . PRO A 1 90 ? -13.026 -3.042 13.182 1.00 94.69 90 PRO A CA 1
ATOM 662 C C . PRO A 1 90 ? -12.477 -1.800 12.465 1.00 94.69 90 PRO A C 1
ATOM 664 O O . PRO A 1 90 ? -13.164 -1.211 11.627 1.00 94.69 90 PRO A O 1
ATOM 667 N N . ARG A 1 91 ? -11.251 -1.385 12.799 1.00 96.56 91 ARG A N 1
ATOM 668 C CA . ARG A 1 91 ? -10.622 -0.182 12.240 1.00 96.56 91 ARG A CA 1
ATOM 669 C C . ARG A 1 91 ? -10.570 -0.250 10.717 1.00 96.56 91 ARG A C 1
ATOM 671 O O . ARG A 1 91 ? -10.228 -1.284 10.149 1.00 96.56 91 ARG A O 1
ATOM 678 N N . VAL A 1 92 ? -10.833 0.877 10.061 1.00 97.50 92 VAL A N 1
ATOM 679 C CA . VAL A 1 92 ? -10.773 1.000 8.597 1.00 97.50 92 VAL A CA 1
ATOM 680 C C . VAL A 1 92 ? -9.691 1.977 8.138 1.00 97.50 92 VAL A C 1
ATOM 682 O O . VAL A 1 92 ? -9.289 2.891 8.870 1.00 97.50 92 VAL A O 1
ATOM 685 N N . GLY A 1 93 ? -9.225 1.782 6.911 1.00 98.31 93 GLY A N 1
ATOM 686 C CA . GLY A 1 93 ? -8.268 2.653 6.241 1.00 98.31 93 GLY A CA 1
ATOM 687 C C . GLY A 1 93 ? -8.008 2.204 4.810 1.00 98.31 93 GLY A C 1
ATOM 688 O O . GLY A 1 93 ? -8.828 1.507 4.218 1.00 98.31 93 GLY A O 1
ATOM 689 N N . HIS A 1 94 ? -6.866 2.606 4.265 1.00 98.81 94 HIS A N 1
ATOM 690 C CA . HIS A 1 94 ? -6.486 2.353 2.875 1.00 98.81 94 HIS A CA 1
ATOM 691 C C . HIS A 1 94 ? -4.976 2.540 2.696 1.00 98.81 94 HIS A C 1
ATOM 693 O O . HIS A 1 94 ? -4.263 2.854 3.654 1.00 98.81 94 HIS A O 1
ATOM 699 N N . LEU A 1 95 ? -4.477 2.326 1.480 1.00 98.81 95 LEU A N 1
ATOM 700 C CA . LEU A 1 95 ? -3.075 2.550 1.139 1.00 98.81 95 LEU A CA 1
ATOM 701 C C . LEU A 1 95 ? -2.909 3.861 0.363 1.00 98.81 95 LEU A C 1
ATOM 703 O O . LEU A 1 95 ? -3.748 4.193 -0.472 1.00 98.81 95 LEU A O 1
ATOM 707 N N . HIS A 1 96 ? -1.812 4.583 0.582 1.00 98.75 96 HIS A N 1
ATOM 708 C CA . HIS A 1 96 ? -1.289 5.547 -0.390 1.00 98.75 96 HIS A CA 1
ATOM 709 C C . HIS A 1 96 ? -0.104 4.929 -1.128 1.00 98.75 96 HIS A C 1
ATOM 711 O O . HIS A 1 96 ? 0.816 4.413 -0.487 1.00 98.75 96 HIS A O 1
ATOM 717 N N . ILE A 1 97 ? -0.114 4.996 -2.461 1.00 98.75 97 ILE A N 1
ATOM 718 C CA . ILE A 1 97 ? 0.940 4.415 -3.298 1.00 98.75 97 ILE A CA 1
ATOM 719 C C . ILE A 1 97 ? 1.639 5.505 -4.109 1.00 98.75 97 ILE A C 1
ATOM 721 O O . ILE A 1 97 ? 1.008 6.213 -4.889 1.00 98.75 97 ILE A O 1
ATOM 725 N N . THR A 1 98 ? 2.953 5.642 -3.929 1.00 98.81 98 THR A N 1
ATOM 726 C CA . THR A 1 98 ? 3.800 6.590 -4.673 1.00 98.81 98 THR A CA 1
ATOM 727 C C . THR A 1 98 ? 4.880 5.825 -5.430 1.00 98.81 98 THR A C 1
ATOM 729 O O . THR A 1 98 ? 5.613 5.045 -4.823 1.00 98.81 98 THR A O 1
ATOM 732 N N . VAL A 1 99 ? 5.024 6.077 -6.730 1.00 98.62 99 VAL A N 1
ATOM 733 C CA . VAL A 1 99 ? 6.094 5.501 -7.565 1.00 98.62 99 VAL A CA 1
ATOM 734 C C . VAL A 1 99 ? 7.207 6.528 -7.742 1.00 98.62 99 VAL A C 1
ATOM 736 O O . VAL A 1 99 ? 6.920 7.707 -7.915 1.00 98.62 99 VAL A O 1
ATOM 739 N N . ASP A 1 100 ? 8.465 6.098 -7.644 1.00 98.25 100 ASP A N 1
ATOM 740 C CA . ASP A 1 100 ? 9.688 6.872 -7.916 1.00 98.25 100 ASP A CA 1
ATOM 741 C C . ASP A 1 100 ? 9.746 8.254 -7.253 1.00 98.25 100 ASP A C 1
ATOM 743 O O . ASP A 1 100 ? 10.326 9.205 -7.772 1.00 98.25 100 ASP A O 1
ATOM 747 N N . ASN A 1 101 ? 9.131 8.365 -6.071 1.00 96.25 101 ASN A N 1
ATOM 748 C CA . ASN A 1 101 ? 8.988 9.619 -5.332 1.00 96.25 101 ASN A CA 1
ATOM 749 C C . ASN A 1 101 ? 8.399 10.768 -6.181 1.00 96.25 101 ASN A C 1
ATOM 751 O O . ASN A 1 101 ? 8.724 11.939 -5.975 1.00 96.25 101 ASN A O 1
ATOM 755 N N . LEU A 1 102 ? 7.527 10.428 -7.133 1.00 97.56 102 LEU A N 1
ATOM 756 C CA . LEU A 1 102 ? 6.749 11.388 -7.901 1.00 97.56 102 LEU A CA 1
ATOM 757 C C . LEU A 1 102 ? 5.881 12.249 -6.963 1.00 97.56 102 LEU A C 1
ATOM 759 O O . LEU A 1 102 ? 5.512 11.813 -5.869 1.00 97.56 102 LEU A O 1
ATOM 763 N N . PRO A 1 103 ? 5.525 13.481 -7.371 1.00 96.81 103 PRO A N 1
ATOM 764 C CA . PRO A 1 103 ? 4.782 14.415 -6.521 1.00 96.81 103 PRO A CA 1
ATOM 765 C C . PRO A 1 103 ? 3.298 14.047 -6.354 1.00 96.81 103 PRO A C 1
ATOM 767 O O . PRO A 1 103 ? 2.547 14.801 -5.738 1.00 96.81 103 PRO A O 1
ATOM 770 N N . TRP A 1 104 ? 2.865 12.921 -6.920 1.00 97.50 104 TRP A N 1
ATOM 771 C CA . TRP A 1 104 ? 1.502 12.419 -6.859 1.00 97.50 104 TRP A CA 1
ATOM 772 C C . TRP A 1 104 ? 1.490 10.968 -6.370 1.00 97.50 104 TRP A C 1
ATOM 774 O O . TRP A 1 104 ? 2.456 10.222 -6.523 1.00 97.50 104 TRP A O 1
ATOM 784 N N . TRP A 1 105 ? 0.366 10.577 -5.782 1.00 97.69 105 TRP A N 1
ATOM 785 C CA . TRP A 1 105 ? 0.051 9.213 -5.375 1.00 97.69 105 TRP A CA 1
ATOM 786 C C . TRP A 1 105 ? -1.420 8.939 -5.673 1.00 97.69 105 TRP A C 1
ATOM 788 O O . TRP A 1 105 ? -2.185 9.867 -5.946 1.00 97.69 105 TRP A O 1
ATOM 798 N N . TRP A 1 106 ? -1.837 7.682 -5.561 1.00 98.25 106 TRP A N 1
ATOM 799 C CA . TRP A 1 106 ? -3.256 7.335 -5.492 1.00 98.25 106 TRP A CA 1
ATOM 800 C C . TRP A 1 106 ? -3.587 6.661 -4.163 1.00 98.25 106 TRP A C 1
ATOM 802 O O . TRP A 1 106 ? -2.706 6.154 -3.464 1.00 98.25 106 TRP A O 1
ATOM 812 N N . ALA A 1 107 ? -4.870 6.696 -3.811 1.00 98.19 107 ALA A N 1
ATOM 813 C CA . ALA A 1 107 ? -5.414 5.916 -2.714 1.00 98.19 107 ALA A CA 1
ATOM 814 C C . ALA A 1 107 ? -5.895 4.563 -3.256 1.00 98.19 107 ALA A C 1
ATOM 816 O O . ALA A 1 107 ? -6.768 4.531 -4.122 1.00 98.19 107 ALA A O 1
ATOM 817 N N . ASP A 1 108 ? -5.353 3.460 -2.742 1.00 98.25 108 ASP A N 1
ATOM 818 C CA . ASP A 1 108 ? -5.890 2.120 -2.983 1.00 98.25 108 ASP A CA 1
ATOM 819 C C . ASP A 1 108 ? -6.739 1.689 -1.784 1.00 98.25 108 ASP A C 1
ATOM 821 O O . ASP A 1 108 ? -6.234 1.455 -0.683 1.00 98.25 108 ASP A O 1
ATOM 825 N N . ALA A 1 109 ? -8.047 1.607 -2.019 1.00 97.94 109 ALA A N 1
ATOM 826 C CA . ALA A 1 109 ? -9.050 1.173 -1.056 1.00 97.94 109 ALA A CA 1
ATOM 827 C C . ALA A 1 109 ? -9.797 -0.093 -1.523 1.00 97.94 109 ALA A C 1
ATOM 829 O O . ALA A 1 109 ? -10.939 -0.315 -1.121 1.00 97.94 109 ALA A O 1
ATOM 830 N N . SER A 1 110 ? -9.183 -0.883 -2.411 1.00 96.19 110 SER A N 1
ATOM 831 C CA . SER A 1 110 ? -9.820 -2.030 -3.071 1.00 96.19 110 SER A CA 1
ATOM 832 C C . SER A 1 110 ? -9.781 -3.331 -2.266 1.00 96.19 110 SER A C 1
ATOM 834 O O . SER A 1 110 ? -10.655 -4.172 -2.445 1.00 96.19 110 SER A O 1
ATOM 836 N N . ASP A 1 111 ? -8.775 -3.502 -1.400 1.00 94.88 111 ASP A N 1
ATOM 837 C CA . ASP A 1 111 ? -8.432 -4.789 -0.770 1.00 94.88 111 ASP A CA 1
ATOM 838 C C . ASP A 1 111 ? -8.170 -5.913 -1.798 1.00 94.88 111 ASP A C 1
ATOM 840 O O . ASP A 1 111 ? -8.342 -7.097 -1.514 1.00 94.88 111 ASP A O 1
ATOM 844 N N . ASN A 1 112 ? -7.705 -5.557 -3.005 1.00 95.81 112 ASN A N 1
ATOM 845 C CA . ASN A 1 112 ? -7.408 -6.500 -4.093 1.00 95.81 112 ASN A CA 1
ATOM 846 C C . ASN A 1 112 ? -6.219 -7.438 -3.810 1.00 95.81 112 ASN A C 1
ATOM 848 O O . ASN A 1 112 ? -5.796 -8.169 -4.705 1.00 95.81 112 ASN A O 1
ATOM 852 N N . ASN A 1 113 ? -5.642 -7.411 -2.601 1.00 94.69 113 ASN A N 1
ATOM 853 C CA . ASN A 1 113 ? -4.432 -8.132 -2.182 1.00 94.69 113 ASN A CA 1
ATOM 854 C C . ASN A 1 113 ? -3.145 -7.767 -2.950 1.00 94.69 113 ASN A C 1
ATOM 856 O O . ASN A 1 113 ? -2.056 -8.022 -2.445 1.00 94.69 113 ASN A O 1
ATOM 860 N N . THR A 1 114 ? -3.244 -7.164 -4.133 1.00 98.25 114 THR A N 1
ATOM 861 C CA . THR A 1 114 ? -2.120 -6.898 -5.030 1.00 98.25 114 THR A CA 1
ATOM 862 C C . THR A 1 114 ? -2.215 -5.484 -5.584 1.00 98.25 114 THR A C 1
ATOM 864 O O . THR A 1 114 ? -3.255 -5.081 -6.100 1.00 98.25 114 THR A O 1
ATOM 867 N N . ILE A 1 115 ? -1.119 -4.738 -5.480 1.00 98.38 115 ILE A N 1
ATOM 868 C CA . ILE A 1 115 ? -0.930 -3.457 -6.163 1.00 98.38 115 ILE A CA 1
ATOM 869 C C . ILE A 1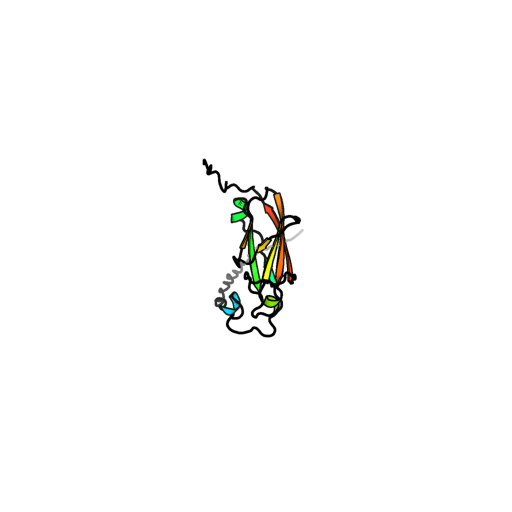 115 ? -0.528 -3.770 -7.603 1.00 98.38 115 ILE A C 1
ATOM 871 O O . ILE A 1 115 ? 0.442 -4.500 -7.809 1.00 98.38 115 ILE A O 1
ATOM 875 N N . ASP A 1 116 ? -1.256 -3.212 -8.568 1.00 97.38 116 ASP A N 1
ATOM 876 C CA . ASP A 1 116 ? -1.038 -3.413 -10.002 1.00 97.38 116 ASP A CA 1
ATOM 877 C C . ASP A 1 116 ? -0.593 -2.106 -10.668 1.00 97.38 116 ASP A C 1
ATOM 879 O O . ASP A 1 116 ? -1.294 -1.094 -10.598 1.00 97.38 116 ASP A O 1
ATOM 883 N N . ILE A 1 117 ? 0.604 -2.113 -11.260 1.00 97.12 117 ILE A N 1
ATOM 884 C CA . ILE A 1 117 ? 1.204 -0.955 -11.928 1.00 97.12 117 ILE A CA 1
ATOM 885 C C . ILE A 1 117 ? 1.718 -1.392 -13.297 1.00 97.12 117 ILE A C 1
ATOM 887 O O . ILE A 1 117 ? 2.586 -2.256 -13.402 1.00 97.12 117 ILE A O 1
ATOM 891 N N . ALA A 1 118 ? 1.242 -0.732 -14.347 1.00 95.31 118 ALA A N 1
ATOM 892 C CA . ALA A 1 118 ? 1.703 -0.926 -15.716 1.00 95.31 118 ALA A CA 1
ATOM 893 C C . ALA A 1 118 ? 2.229 0.391 -16.306 1.00 95.31 118 ALA A C 1
ATOM 895 O O . ALA A 1 118 ? 1.932 1.476 -15.804 1.00 95.31 118 ALA A O 1
ATOM 896 N N . GLY A 1 119 ? 3.007 0.293 -17.387 1.00 93.25 119 GLY A N 1
ATOM 897 C CA . GLY A 1 119 ? 3.491 1.457 -18.140 1.00 93.25 119 GLY A CA 1
ATOM 898 C C . GLY A 1 119 ? 4.748 2.129 -17.576 1.00 93.25 119 GLY A C 1
ATOM 899 O O . GLY A 1 119 ? 5.106 3.215 -18.027 1.00 93.25 119 GLY A O 1
ATOM 900 N N . LEU A 1 120 ? 5.438 1.501 -16.619 1.00 95.88 120 LEU A N 1
ATOM 901 C CA . LEU A 1 120 ? 6.769 1.951 -16.210 1.00 95.88 120 LEU A CA 1
ATOM 902 C C . LEU A 1 120 ? 7.803 1.632 -17.309 1.00 95.88 120 LEU A C 1
ATOM 904 O O . LEU A 1 120 ? 7.686 0.598 -17.978 1.00 95.88 120 LEU A O 1
ATOM 908 N N . PRO A 1 121 ? 8.815 2.495 -17.522 1.00 96.12 121 PRO A N 1
ATOM 909 C CA . PRO A 1 121 ? 9.939 2.163 -18.392 1.00 96.12 121 PRO A CA 1
ATOM 910 C C . PRO A 1 121 ? 10.741 0.983 -17.820 1.00 96.12 121 PRO A C 1
ATOM 912 O O . PRO A 1 121 ? 10.656 0.680 -16.639 1.00 96.12 121 PRO A O 1
ATOM 915 N N . ALA A 1 122 ? 11.550 0.311 -18.639 1.00 97.19 122 ALA A N 1
ATOM 916 C CA . ALA A 1 122 ? 12.503 -0.664 -18.105 1.00 97.19 122 ALA A CA 1
ATOM 917 C C . ALA A 1 122 ? 13.571 0.045 -17.249 1.00 97.19 122 ALA A C 1
ATOM 919 O O . ALA A 1 122 ? 14.058 1.113 -17.632 1.00 97.19 122 ALA A O 1
ATOM 920 N N . GLY A 1 123 ? 13.975 -0.566 -16.133 1.00 98.06 123 GLY A N 1
ATOM 921 C CA . GLY A 1 123 ? 14.996 -0.024 -15.233 1.00 98.06 123 GLY A CA 1
ATOM 922 C C . GLY A 1 123 ? 14.654 -0.133 -13.748 1.00 98.06 123 GLY A C 1
ATOM 923 O O . GLY A 1 123 ? 13.760 -0.877 -13.343 1.00 98.06 123 GLY A O 1
ATOM 924 N N . GLU A 1 124 ? 15.413 0.587 -12.922 1.00 98.50 124 GLU A N 1
ATOM 925 C CA . GLU A 1 124 ? 15.228 0.608 -11.470 1.00 98.50 124 GLU A CA 1
ATOM 926 C C . GLU A 1 124 ? 14.052 1.497 -11.062 1.00 98.50 124 GLU A C 1
ATOM 928 O O . GLU A 1 124 ? 13.965 2.655 -11.466 1.00 98.50 124 GLU A O 1
ATOM 933 N N . HIS A 1 125 ? 13.204 0.967 -10.184 1.00 98.75 125 HIS A N 1
ATOM 934 C CA . HIS A 1 125 ? 12.049 1.664 -9.634 1.00 98.75 125 HIS A CA 1
ATOM 935 C C . HIS A 1 125 ? 11.944 1.471 -8.125 1.00 98.75 125 HIS A C 1
ATOM 937 O O . HIS A 1 125 ? 12.452 0.506 -7.541 1.00 98.75 125 HIS A O 1
ATOM 943 N N . THR A 1 126 ? 11.254 2.403 -7.472 1.00 98.75 126 THR A N 1
ATOM 944 C CA . THR A 1 126 ? 10.878 2.296 -6.061 1.00 98.75 126 THR A CA 1
ATOM 945 C C . THR A 1 126 ? 9.408 2.634 -5.871 1.00 98.75 126 THR A C 1
ATOM 947 O O . THR A 1 126 ? 8.955 3.709 -6.250 1.00 98.75 126 THR A O 1
ATOM 950 N N . VAL A 1 127 ? 8.672 1.759 -5.190 1.00 98.81 127 VAL A N 1
ATOM 951 C CA . VAL A 1 127 ? 7.289 2.012 -4.773 1.00 98.81 127 VAL A CA 1
ATOM 952 C C . VAL A 1 127 ? 7.261 2.241 -3.264 1.00 98.81 127 VAL A C 1
ATOM 954 O O . VAL A 1 127 ? 7.685 1.380 -2.490 1.00 98.81 127 VAL A O 1
ATOM 957 N N . ARG A 1 128 ? 6.770 3.409 -2.837 1.00 98.81 128 ARG A N 1
ATOM 958 C CA . ARG A 1 128 ? 6.431 3.716 -1.441 1.00 98.81 128 ARG A CA 1
ATOM 959 C C . ARG A 1 128 ? 4.965 3.361 -1.205 1.00 98.81 128 ARG A C 1
ATOM 961 O O . ARG A 1 128 ? 4.094 3.847 -1.922 1.00 98.81 128 ARG A O 1
ATOM 968 N N . ILE A 1 129 ? 4.716 2.542 -0.190 1.00 98.88 129 ILE A N 1
ATOM 969 C CA . ILE A 1 129 ? 3.393 2.035 0.187 1.00 98.88 129 ILE A CA 1
ATOM 970 C C . ILE A 1 129 ? 3.142 2.457 1.628 1.00 98.88 129 ILE A C 1
ATOM 972 O O . ILE A 1 129 ? 3.869 2.052 2.536 1.00 98.88 129 ILE A O 1
ATOM 976 N N . GLU A 1 130 ? 2.133 3.287 1.845 1.00 98.81 130 GLU A N 1
ATOM 977 C CA . GLU A 1 130 ? 1.805 3.822 3.164 1.00 98.81 130 GLU A CA 1
ATOM 978 C C . GLU A 1 130 ? 0.437 3.319 3.592 1.00 98.81 130 GLU A C 1
ATOM 980 O O . GLU A 1 130 ? -0.566 3.614 2.951 1.00 98.81 130 GLU A O 1
ATOM 985 N N . LEU A 1 131 ? 0.391 2.577 4.696 1.00 98.81 131 LEU A N 1
ATOM 986 C CA . LEU A 1 131 ? -0.864 2.221 5.336 1.00 98.81 131 LEU A CA 1
ATOM 987 C C . LEU A 1 131 ? -1.360 3.424 6.130 1.00 98.81 131 LEU A C 1
ATOM 989 O O . LEU A 1 131 ? -0.685 3.876 7.059 1.00 98.81 131 LEU A O 1
ATOM 993 N N . VAL A 1 132 ? -2.542 3.925 5.791 1.00 98.75 132 VAL A N 1
ATOM 994 C CA . VAL A 1 132 ? -3.142 5.088 6.443 1.00 98.75 132 VAL A CA 1
ATOM 995 C C . VAL A 1 132 ? -4.486 4.742 7.070 1.00 98.75 132 VAL A C 1
ATOM 997 O O . VAL A 1 132 ? -5.169 3.799 6.673 1.00 98.75 132 VAL A O 1
ATOM 1000 N N . ASN A 1 133 ? -4.885 5.521 8.072 1.00 98.50 133 ASN A N 1
ATOM 1001 C CA . ASN A 1 133 ? -6.256 5.490 8.560 1.00 98.50 133 ASN A CA 1
ATOM 1002 C C . ASN A 1 133 ? -7.212 6.173 7.572 1.00 98.50 133 ASN A C 1
ATOM 1004 O O . ASN A 1 133 ? -6.792 6.885 6.660 1.00 98.50 133 ASN A O 1
ATOM 1008 N N . ALA A 1 134 ? -8.512 6.048 7.835 1.00 98.25 134 ALA A N 1
ATOM 1009 C CA . ALA A 1 134 ? -9.564 6.670 7.031 1.00 98.25 134 ALA A CA 1
ATOM 1010 C C . ALA A 1 134 ? -9.451 8.201 6.855 1.00 98.25 134 ALA A C 1
ATOM 1012 O O . ALA A 1 134 ? -10.100 8.772 5.985 1.00 98.25 134 ALA A O 1
ATOM 1013 N N . ASN A 1 135 ? -8.647 8.884 7.676 1.00 98.19 135 ASN A N 1
ATOM 1014 C CA . ASN A 1 135 ? -8.413 10.328 7.621 1.00 98.19 135 ASN A CA 1
ATOM 1015 C C . ASN A 1 135 ? -6.952 10.670 7.267 1.00 98.19 135 ASN A C 1
ATOM 1017 O O . ASN A 1 135 ? -6.423 11.681 7.730 1.00 98.19 135 ASN A O 1
ATOM 1021 N N . HIS A 1 136 ? -6.300 9.813 6.474 1.00 97.88 136 HIS A N 1
ATOM 1022 C CA . HIS A 1 136 ? -4.974 10.025 5.876 1.00 97.88 136 HIS A CA 1
ATOM 1023 C C . HIS A 1 136 ? -3.802 10.134 6.863 1.00 97.88 136 HIS A C 1
ATOM 1025 O O . HIS A 1 136 ? -2.728 10.611 6.503 1.00 97.88 136 HIS A O 1
ATOM 1031 N N . LYS A 1 137 ? -3.966 9.676 8.109 1.00 98.38 137 LYS A N 1
ATOM 1032 C CA . LYS A 1 137 ? -2.849 9.556 9.052 1.00 98.38 137 LYS A CA 1
ATOM 1033 C C . LYS A 1 137 ? -2.100 8.251 8.801 1.00 98.38 137 LYS A C 1
ATOM 1035 O O . LYS A 1 137 ? -2.703 7.184 8.877 1.00 98.38 137 LYS A O 1
ATOM 1040 N N . ILE A 1 138 ? -0.793 8.347 8.583 1.00 98.56 138 ILE A N 1
ATOM 1041 C CA . ILE A 1 138 ? 0.095 7.199 8.365 1.00 98.56 138 ILE A CA 1
ATOM 1042 C C . ILE A 1 138 ? 0.222 6.360 9.643 1.00 98.56 138 ILE A C 1
ATOM 1044 O O . ILE A 1 138 ? 0.462 6.890 10.731 1.00 98.56 138 ILE A O 1
ATOM 1048 N N . TYR A 1 139 ? 0.070 5.047 9.483 1.00 98.44 139 TYR A N 1
ATOM 1049 C CA . TYR A 1 139 ? 0.422 4.028 10.469 1.00 98.44 139 TYR A CA 1
ATOM 1050 C C . TYR A 1 139 ? 1.800 3.434 10.194 1.00 98.44 139 TYR A C 1
ATOM 1052 O O . TYR A 1 139 ? 2.607 3.316 11.111 1.00 98.44 139 TYR A O 1
ATOM 1060 N N . GLU A 1 140 ? 2.070 3.068 8.942 1.00 98.56 140 GLU A N 1
ATOM 1061 C CA . GLU A 1 140 ? 3.306 2.398 8.547 1.00 98.56 140 GLU A CA 1
ATOM 1062 C C . GLU A 1 140 ? 3.665 2.742 7.099 1.00 98.56 140 GLU A C 1
ATOM 1064 O O . GLU A 1 140 ? 2.781 2.907 6.259 1.00 98.56 140 GLU A O 1
ATOM 1069 N N . THR A 1 141 ? 4.964 2.815 6.808 1.00 98.75 141 THR A N 1
ATOM 1070 C CA . THR A 1 141 ? 5.505 3.048 5.464 1.00 98.75 141 THR A CA 1
ATOM 1071 C C . THR A 1 141 ? 6.410 1.884 5.077 1.00 98.75 141 THR A C 1
ATOM 1073 O O . THR A 1 141 ? 7.284 1.481 5.849 1.00 98.75 141 THR A O 1
ATOM 1076 N N . LYS A 1 142 ? 6.238 1.367 3.862 1.00 98.75 142 LYS A N 1
ATOM 1077 C CA . LYS A 1 142 ? 7.106 0.366 3.238 1.00 98.75 142 LYS A CA 1
ATOM 1078 C C . LYS A 1 142 ? 7.661 0.887 1.921 1.00 98.75 142 LYS A C 1
ATOM 1080 O O . LYS A 1 142 ? 7.039 1.712 1.257 1.00 98.75 142 LYS A O 1
ATOM 1085 N N . TYR A 1 143 ? 8.826 0.373 1.551 1.00 98.75 143 TYR A N 1
ATOM 1086 C CA . TYR A 1 143 ? 9.473 0.654 0.277 1.00 98.75 143 TYR A CA 1
ATOM 1087 C C . TYR A 1 143 ? 9.802 -0.663 -0.409 1.00 98.75 143 TYR A C 1
ATOM 1089 O O . TYR A 1 143 ? 10.453 -1.518 0.190 1.00 98.75 143 TYR A O 1
ATOM 1097 N N . VAL A 1 144 ? 9.388 -0.799 -1.664 1.00 98.75 144 VAL A N 1
ATOM 1098 C CA . VAL A 1 144 ? 9.729 -1.935 -2.520 1.00 98.75 144 VAL A CA 1
ATOM 1099 C C . VAL A 1 144 ? 10.598 -1.411 -3.652 1.00 98.75 144 VAL A C 1
ATOM 1101 O O . VAL A 1 144 ? 10.159 -0.569 -4.432 1.00 98.75 144 VAL A O 1
ATOM 1104 N N . LYS A 1 145 ? 11.845 -1.881 -3.711 1.00 98.62 145 LYS A N 1
ATOM 1105 C CA . LYS A 1 145 ? 12.793 -1.570 -4.787 1.00 98.62 145 LYS A CA 1
ATOM 1106 C C . LYS A 1 145 ? 12.904 -2.766 -5.719 1.00 98.62 145 LYS A C 1
ATOM 1108 O O . LYS A 1 145 ? 13.004 -3.892 -5.236 1.00 98.62 145 LYS A O 1
ATOM 1113 N N . PHE A 1 146 ? 12.911 -2.526 -7.022 1.00 98.38 146 PHE A N 1
ATOM 1114 C CA . PHE A 1 146 ? 13.030 -3.579 -8.028 1.00 98.38 146 PHE A CA 1
ATOM 1115 C C . PHE A 1 146 ? 13.606 -3.031 -9.334 1.00 98.38 146 PHE A C 1
ATOM 1117 O O . PHE A 1 146 ? 13.625 -1.823 -9.555 1.00 98.38 146 PHE A O 1
ATOM 1124 N N . ASN A 1 147 ? 14.055 -3.940 -10.198 1.00 98.19 147 ASN A N 1
ATOM 1125 C CA . ASN A 1 147 ? 14.430 -3.631 -11.572 1.00 98.19 147 ASN A CA 1
ATOM 1126 C C . ASN A 1 147 ? 13.415 -4.275 -12.522 1.00 98.19 147 ASN A C 1
ATOM 1128 O O . ASN A 1 147 ? 13.279 -5.500 -12.531 1.00 98.19 147 ASN A O 1
ATOM 1132 N N . LEU A 1 148 ? 12.728 -3.465 -13.323 1.00 97.81 148 LEU A N 1
ATOM 1133 C CA . LEU A 1 148 ? 11.807 -3.926 -14.352 1.00 97.81 148 LEU A CA 1
ATOM 1134 C C . LEU A 1 148 ? 12.608 -4.299 -15.615 1.00 97.81 148 LEU A C 1
ATOM 1136 O O . LEU A 1 148 ? 13.254 -3.427 -16.199 1.00 97.81 148 LEU A O 1
ATOM 1140 N N . PRO A 1 149 ? 12.624 -5.577 -16.037 1.00 96.75 149 PRO A N 1
ATOM 1141 C CA . PRO A 1 149 ? 13.518 -6.033 -17.102 1.00 96.75 149 PRO A CA 1
ATOM 1142 C C . PRO A 1 149 ? 13.069 -5.597 -18.500 1.00 96.75 149 PRO A C 1
ATOM 1144 O O . PRO A 1 149 ? 13.894 -5.497 -19.405 1.00 96.75 149 PRO A O 1
ATOM 1147 N N . VAL A 1 150 ? 11.772 -5.358 -18.686 1.00 93.25 150 VAL A N 1
ATOM 1148 C CA . VAL A 1 150 ? 11.160 -5.008 -19.970 1.00 93.25 150 VAL A CA 1
ATOM 1149 C C . VAL A 1 150 ? 10.093 -3.945 -19.746 1.00 93.25 150 VAL A C 1
ATOM 1151 O O . VAL A 1 150 ? 9.406 -3.966 -18.729 1.00 93.25 150 VAL A O 1
ATOM 1154 N N . ALA A 1 151 ? 9.935 -3.022 -20.693 1.00 88.31 151 ALA A N 1
ATOM 1155 C CA . ALA A 1 151 ? 8.762 -2.154 -20.702 1.00 88.31 151 ALA A CA 1
ATOM 1156 C C . ALA A 1 151 ? 7.511 -2.986 -21.021 1.00 88.31 151 ALA A C 1
ATOM 1158 O O . ALA A 1 151 ? 7.616 -4.091 -21.566 1.00 88.31 151 ALA A O 1
ATOM 1159 N N . LEU A 1 152 ? 6.339 -2.449 -20.682 1.00 86.94 152 LEU A N 1
ATOM 1160 C CA . LEU A 1 152 ? 5.057 -3.079 -20.983 1.00 86.94 152 LEU A CA 1
ATOM 1161 C C . LEU A 1 152 ? 4.994 -3.495 -22.461 1.00 86.94 152 LEU A C 1
ATOM 1163 O O . LEU A 1 152 ? 5.165 -2.669 -23.353 1.00 86.94 152 LEU A O 1
ATOM 1167 N N . GLN A 1 153 ? 4.740 -4.779 -22.705 1.00 72.12 153 GLN A N 1
ATOM 1168 C CA . GLN A 1 153 ? 4.668 -5.334 -24.063 1.00 72.12 153 GLN A CA 1
ATOM 1169 C C . GLN A 1 153 ? 3.251 -5.267 -24.664 1.00 72.12 153 GLN A C 1
ATOM 1171 O O . GLN A 1 153 ? 3.065 -5.634 -25.820 1.00 72.12 153 GLN A O 1
ATOM 1176 N N . HIS A 1 154 ? 2.250 -4.836 -23.887 1.00 64.38 154 HIS A N 1
ATOM 1177 C CA . HIS A 1 154 ? 0.838 -4.836 -24.274 1.00 64.38 154 HIS A CA 1
ATOM 1178 C C . HIS A 1 154 ? 0.331 -3.421 -24.599 1.00 64.38 154 HIS A C 1
ATOM 1180 O O . HIS A 1 154 ? 0.278 -2.554 -23.727 1.00 64.38 154 HIS A O 1
ATOM 1186 N N . GLU A 1 155 ? -0.076 -3.214 -25.850 1.00 61.19 155 GLU A N 1
ATOM 1187 C CA . GLU A 1 155 ? -0.817 -2.041 -26.328 1.00 61.19 155 GLU A CA 1
ATOM 1188 C C . GLU A 1 155 ? -2.230 -2.076 -25.714 1.00 61.19 155 GLU A C 1
ATOM 1190 O O . GLU A 1 155 ? -3.035 -2.940 -26.062 1.00 61.19 155 GLU A O 1
ATOM 1195 N N . PHE A 1 156 ? -2.557 -1.191 -24.765 1.00 59.12 156 PHE A N 1
ATOM 1196 C CA . PHE A 1 156 ? -3.882 -1.223 -24.126 1.00 59.12 156 PHE A CA 1
ATOM 1197 C C . PHE A 1 156 ? -5.022 -0.778 -25.055 1.00 59.12 156 PHE A C 1
ATOM 1199 O O . PHE A 1 156 ? -6.154 -1.160 -24.782 1.00 59.12 156 PHE A O 1
ATOM 1206 N N . HIS A 1 157 ? -4.766 -0.019 -26.128 1.00 55.34 157 HIS A N 1
ATOM 1207 C CA . HIS A 1 157 ? -5.796 0.426 -27.076 1.00 55.34 157 HIS A CA 1
ATOM 1208 C C . HIS A 1 157 ? -5.180 0.912 -28.399 1.00 55.34 157 HIS A C 1
ATOM 1210 O O . HIS A 1 157 ? -5.025 2.110 -28.599 1.00 55.34 157 HIS A O 1
ATOM 1216 N N . ASP A 1 158 ? -4.935 -0.006 -29.330 1.00 50.91 158 ASP A N 1
ATOM 1217 C CA . ASP A 1 158 ? -4.756 0.313 -30.757 1.00 50.91 158 ASP A CA 1
ATOM 1218 C C . ASP A 1 158 ? -6.041 -0.011 -31.550 1.00 50.91 158 ASP A C 1
ATOM 1220 O O . ASP A 1 158 ? -6.022 -0.444 -32.702 1.00 50.91 158 ASP A O 1
ATOM 1224 N N . GLN A 1 159 ? -7.211 0.173 -30.927 1.00 54.25 159 GLN A N 1
ATOM 1225 C CA . GLN A 1 159 ? -8.444 0.329 -31.694 1.00 54.25 159 GLN A CA 1
ATOM 1226 C C . GLN A 1 159 ? -8.641 1.818 -31.949 1.00 54.25 159 GLN A C 1
ATOM 1228 O O . GLN A 1 159 ? -9.134 2.545 -31.089 1.00 54.25 159 GLN A O 1
ATOM 1233 N N . GLU A 1 160 ? -8.230 2.258 -33.141 1.00 51.62 160 GLU A N 1
ATOM 1234 C CA . GLU A 1 160 ? -8.654 3.521 -33.735 1.00 51.62 160 GLU A CA 1
ATOM 1235 C C . GLU A 1 160 ? -10.162 3.694 -33.513 1.00 51.62 160 GLU A C 1
ATOM 1237 O O . GLU A 1 160 ? -10.991 3.036 -34.146 1.00 51.62 160 GLU A O 1
ATOM 1242 N N . HIS A 1 161 ? -10.536 4.607 -32.619 1.00 56.25 161 HIS A N 1
ATOM 1243 C CA . HIS A 1 161 ? -11.872 5.181 -32.615 1.00 56.25 161 HIS A CA 1
ATOM 1244 C C . HIS A 1 161 ? -11.986 6.100 -33.837 1.00 56.25 161 HIS A C 1
ATOM 1246 O O . HIS A 1 161 ? -11.930 7.323 -33.727 1.00 56.25 161 HIS A O 1
ATOM 1252 N N . ALA A 1 162 ? -12.095 5.495 -35.021 1.00 49.03 162 ALA A N 1
ATOM 1253 C CA . ALA A 1 162 ? -12.547 6.175 -36.221 1.00 49.03 162 ALA A CA 1
ATOM 1254 C C . ALA A 1 162 ? -14.022 6.550 -36.008 1.00 49.03 162 ALA A C 1
ATOM 1256 O O . ALA A 1 162 ? -14.913 5.700 -36.089 1.00 49.03 162 ALA A O 1
ATOM 1257 N N . HIS A 1 163 ? -14.247 7.813 -35.650 1.00 50.56 163 HIS A N 1
ATOM 1258 C CA . HIS A 1 163 ? -15.549 8.474 -35.686 1.00 50.56 163 HIS A CA 1
ATOM 1259 C C . HIS A 1 163 ? -15.783 9.118 -37.051 1.00 50.56 163 HIS A C 1
ATOM 1261 O O . HIS A 1 163 ? -14.814 9.683 -37.607 1.00 50.56 163 HIS A O 1
#

Secondary structure (DSSP, 8-state):
---------------PPP--------PPPPHHHHH-S-TTS--TTPPPPEEEEEEEPHHHHTTTEEEEEEEEES-EE-S--SGGGGG-SS-EEEEEEEETT-S--EEE-S--SEEEEE-PPSEEEEEEEEEEETTS-EEEEEEEEEEE-S-----S-------

Foldseek 3Di:
DDDDDDDDDDDDDDDDDDPPDDDDPDDDDDPCRVVNDDLVDADPPQDAKDKDKDAFDPVQLVQAKTKIFIDMGQEAQAPAADPVLCPGPSFYWWKWKDKQNPPDTDTGSPPPRIDIDAQDAFFKIKMKIFTAGRHRHTRDIDIHIDGRHHHRPDDPDPPPPPD

pLDDT: mean 86.67, std 18.43, range [36.31, 98.88]

Sequence (163 aa):
MDIKHLMVATATVLSVPPFTASAADVAPPSAKAIRGASTYVEVENEPPPKLFVDAPLPEGLAIGVVWIQYRVENLRIVPVFGAGATKVSPRVGHLHITVDNLPWWWADASDNNTIDIAGLPAGEHTVRIELVNANHKIYETKYVKFNLPVALQHEFHDQEHAH